Protein AF-A0A357LFA9-F1 (afdb_monomer_lite)

Structure (mmCIF, N/CA/C/O backbone):
data_AF-A0A357LFA9-F1
#
_entry.id   AF-A0A357LFA9-F1
#
loop_
_atom_site.group_PDB
_atom_site.id
_atom_site.type_symbol
_atom_site.label_atom_id
_atom_site.label_alt_id
_atom_site.label_comp_id
_atom_site.label_asym_id
_atom_site.label_entity_id
_atom_site.label_seq_id
_atom_site.pdbx_PDB_ins_code
_atom_site.Cartn_x
_atom_site.Cartn_y
_atom_site.Cartn_z
_atom_site.occupancy
_atom_site.B_iso_or_equiv
_atom_site.auth_seq_id
_atom_site.auth_comp_id
_atom_site.auth_asym_id
_atom_site.auth_atom_id
_atom_site.pdbx_PDB_model_num
ATOM 1 N N . GLY A 1 1 ? 4.732 -9.879 9.038 1.00 62.47 1 GLY A N 1
ATOM 2 C CA . GLY A 1 1 ? 4.439 -10.278 7.643 1.00 62.47 1 GLY A CA 1
ATOM 3 C C . GLY A 1 1 ? 3.066 -9.781 7.216 1.00 62.47 1 GLY A C 1
ATOM 4 O O . GLY A 1 1 ? 2.233 -9.546 8.085 1.00 62.47 1 GLY A O 1
ATOM 5 N N . ALA A 1 2 ? 2.822 -9.632 5.908 1.00 78.44 2 ALA A N 1
ATOM 6 C CA . ALA A 1 2 ? 1.588 -9.054 5.347 1.00 78.44 2 ALA A CA 1
ATOM 7 C C . ALA A 1 2 ? 0.290 -9.745 5.818 1.00 78.44 2 ALA A C 1
ATOM 9 O O . ALA A 1 2 ? -0.738 -9.091 5.946 1.00 78.44 2 ALA A O 1
ATOM 10 N N . TRP A 1 3 ? 0.339 -11.033 6.172 1.00 78.56 3 TRP A N 1
ATOM 11 C CA . TRP A 1 3 ? -0.798 -11.772 6.738 1.00 78.56 3 TRP A CA 1
ATOM 12 C C . TRP A 1 3 ? -1.388 -11.128 8.006 1.00 78.56 3 TRP A C 1
ATOM 14 O O . TRP A 1 3 ? -2.605 -11.083 8.170 1.00 78.56 3 TRP A O 1
ATOM 24 N N . ALA A 1 4 ? -0.554 -10.522 8.861 1.00 81.62 4 ALA A N 1
ATOM 25 C CA . ALA A 1 4 ? -1.033 -9.780 10.030 1.00 81.62 4 ALA A CA 1
ATOM 26 C C . ALA A 1 4 ? -1.928 -8.583 9.637 1.00 81.62 4 ALA A C 1
ATOM 28 O O . ALA A 1 4 ? -2.787 -8.153 10.416 1.00 81.62 4 ALA A O 1
ATOM 29 N N . LEU A 1 5 ? -1.763 -8.068 8.411 1.00 83.12 5 LEU A N 1
ATOM 30 C CA . LEU A 1 5 ? -2.546 -6.963 7.871 1.00 83.12 5 LEU A CA 1
ATOM 31 C C . LEU A 1 5 ? -3.912 -7.366 7.302 1.00 83.12 5 LEU A C 1
ATOM 33 O O . LEU A 1 5 ? -4.864 -6.597 7.413 1.00 83.12 5 LEU A O 1
ATOM 37 N N . TYR A 1 6 ? -4.031 -8.580 6.770 1.00 82.62 6 TYR A N 1
ATOM 38 C CA . TYR A 1 6 ? -5.237 -9.040 6.070 1.00 82.62 6 TYR A CA 1
ATOM 39 C C . TYR A 1 6 ? -5.981 -10.180 6.770 1.00 82.62 6 TYR A C 1
ATOM 41 O O . TYR A 1 6 ? -6.975 -10.666 6.235 1.00 82.62 6 TYR A O 1
ATOM 49 N N . ARG A 1 7 ? -5.530 -10.617 7.954 1.00 86.12 7 ARG A N 1
ATOM 50 C CA . ARG A 1 7 ? -6.195 -11.701 8.688 1.00 86.12 7 ARG A CA 1
ATOM 51 C C . ARG A 1 7 ? -7.685 -11.393 8.937 1.00 86.12 7 ARG A C 1
ATOM 53 O O . ARG A 1 7 ? -8.003 -10.301 9.421 1.00 86.12 7 ARG A O 1
ATOM 60 N N . PRO A 1 8 ? -8.591 -12.347 8.663 1.00 77.56 8 PRO A N 1
ATOM 61 C CA . PRO A 1 8 ? -9.993 -12.221 9.039 1.00 77.56 8 PRO A CA 1
ATOM 62 C C . PRO A 1 8 ? -10.146 -12.228 10.570 1.00 77.56 8 PRO A C 1
ATOM 64 O O . PRO A 1 8 ? -9.311 -12.779 11.291 1.00 77.56 8 PRO A O 1
ATOM 67 N N . GLY A 1 9 ? -11.202 -11.582 11.074 1.00 77.31 9 GLY A N 1
ATOM 68 C CA . GLY A 1 9 ? -11.503 -11.519 12.511 1.00 77.31 9 GLY A CA 1
ATOM 69 C C . GLY A 1 9 ? -10.688 -10.495 13.305 1.00 77.31 9 GLY A C 1
ATOM 70 O O . GLY A 1 9 ? -10.556 -10.627 14.520 1.00 77.31 9 GLY A O 1
ATOM 71 N N . ARG A 1 10 ? -10.112 -9.476 12.653 1.00 77.69 10 ARG A N 1
ATOM 72 C CA . ARG A 1 10 ? -9.462 -8.390 13.390 1.00 77.69 10 ARG A CA 1
ATOM 73 C C . ARG A 1 10 ? -10.517 -7.457 13.993 1.00 77.69 10 ARG A C 1
ATOM 75 O O . ARG A 1 10 ? -11.203 -6.751 13.262 1.00 77.69 10 ARG A O 1
ATOM 82 N N . ALA A 1 11 ? -10.629 -7.456 15.317 1.00 80.69 11 ALA A N 1
ATOM 83 C CA . ALA A 1 11 ? -11.501 -6.559 16.065 1.00 80.69 11 ALA A CA 1
ATOM 84 C C . ALA A 1 11 ? -10.655 -5.516 16.802 1.00 80.69 11 ALA A C 1
ATOM 86 O O . ALA A 1 11 ? -9.658 -5.860 17.438 1.00 80.69 11 ALA A O 1
ATOM 87 N N . CYS A 1 12 ? -11.037 -4.243 16.695 1.00 82.25 12 CYS A N 1
ATOM 88 C CA . CYS A 1 12 ? -10.492 -3.216 17.576 1.00 82.25 12 CYS A CA 1
ATOM 89 C C . CYS A 1 12 ? -11.138 -3.350 18.971 1.00 82.25 12 CYS A C 1
ATOM 91 O O . CYS A 1 12 ? -12.278 -3.814 19.062 1.00 82.25 12 CYS A O 1
ATOM 93 N N . PRO A 1 13 ? -10.424 -2.976 20.047 1.00 86.31 13 PRO A N 1
ATOM 94 C CA . PRO A 1 13 ? -10.952 -3.026 21.411 1.00 86.31 13 PRO A CA 1
ATOM 95 C C . PRO A 1 13 ? -12.210 -2.153 21.573 1.00 86.31 13 PRO A C 1
ATOM 97 O O . PRO A 1 13 ? -12.433 -1.235 20.789 1.00 86.31 13 PRO A O 1
ATOM 100 N N . ALA A 1 14 ? -13.030 -2.449 22.589 1.00 87.56 14 ALA A N 1
ATOM 101 C CA . ALA A 1 14 ? -14.289 -1.736 22.855 1.00 87.56 14 ALA A CA 1
ATOM 102 C C . ALA A 1 14 ? -14.089 -0.299 23.375 1.00 87.56 14 ALA A C 1
ATOM 104 O O . ALA A 1 14 ? -14.992 0.526 23.269 1.00 87.56 14 ALA A O 1
ATOM 105 N N . ASP A 1 15 ? -12.909 -0.006 23.923 1.00 93.12 15 ASP A N 1
ATOM 106 C CA . ASP A 1 15 ? -12.520 1.329 24.368 1.00 93.12 15 ASP A CA 1
ATOM 107 C C . ASP A 1 15 ? -12.404 2.297 23.177 1.00 93.12 15 ASP A C 1
ATOM 109 O O . ASP A 1 15 ? -11.746 1.999 22.176 1.00 93.12 15 ASP A O 1
ATOM 113 N N . ALA A 1 16 ?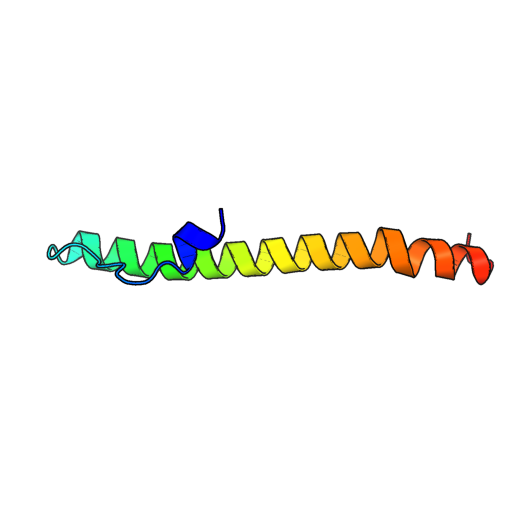 -13.062 3.454 23.275 1.00 86.81 16 ALA A N 1
ATOM 114 C CA . ALA A 1 16 ? -13.227 4.381 22.158 1.00 86.81 16 ALA A CA 1
ATOM 115 C C . ALA A 1 16 ? -11.908 5.023 21.692 1.00 86.81 16 ALA A C 1
ATOM 117 O O . ALA A 1 16 ? -11.716 5.215 20.482 1.00 86.81 16 ALA A O 1
ATOM 118 N N . ASP A 1 17 ? -10.995 5.319 22.618 1.00 91.50 17 ASP A N 1
ATOM 119 C CA . ASP A 1 17 ? -9.720 5.965 22.304 1.00 91.50 17 ASP A CA 1
ATOM 120 C C . ASP A 1 17 ? -8.759 4.957 21.667 1.00 91.50 17 ASP A C 1
ATOM 122 O O . ASP A 1 17 ? -8.161 5.221 20.614 1.00 91.50 17 ASP A O 1
ATOM 126 N N . LEU A 1 18 ? -8.709 3.740 22.216 1.00 88.00 18 LEU A N 1
ATOM 127 C CA . LEU A 1 18 ? -7.929 2.647 21.6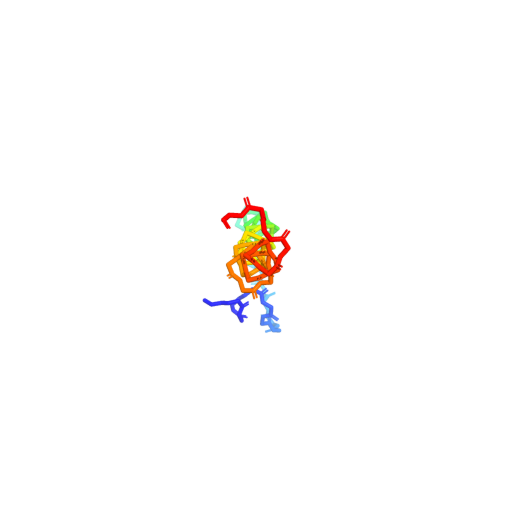33 1.00 88.00 18 LEU A CA 1
ATOM 128 C C . LEU A 1 18 ? -8.485 2.202 20.269 1.00 88.00 18 LEU A C 1
ATOM 130 O O . LEU A 1 18 ? -7.717 1.848 19.368 1.00 88.00 18 LEU A O 1
ATOM 134 N N . ALA A 1 19 ? -9.806 2.252 20.069 1.00 89.62 19 ALA A N 1
ATOM 135 C CA . ALA A 1 19 ? -10.434 1.919 18.794 1.00 89.62 19 ALA A CA 1
ATOM 136 C C . ALA A 1 19 ? -10.073 2.910 17.677 1.00 89.62 19 ALA A C 1
ATOM 138 O O . ALA A 1 19 ? -9.899 2.492 16.527 1.00 89.62 19 ALA A O 1
ATOM 139 N N . ARG A 1 20 ? -9.938 4.207 17.990 1.00 91.31 20 ARG A N 1
ATOM 140 C CA . ARG A 1 20 ? -9.458 5.215 17.028 1.00 91.31 20 ARG A CA 1
ATOM 141 C C . ARG A 1 20 ? -8.012 4.951 16.630 1.00 91.31 20 ARG A C 1
ATOM 143 O O . ARG A 1 20 ? -7.744 4.780 15.441 1.00 91.31 20 ARG A O 1
ATOM 150 N N . ALA A 1 21 ? -7.128 4.788 17.614 1.00 92.00 21 ALA A N 1
ATOM 151 C CA . ALA A 1 21 ? -5.720 4.488 17.363 1.00 92.00 21 ALA A CA 1
ATOM 152 C C . ALA A 1 21 ? -5.540 3.204 16.528 1.00 92.00 21 ALA A C 1
ATOM 154 O O . ALA A 1 21 ? -4.764 3.177 15.575 1.00 92.00 21 ALA A O 1
ATOM 155 N N . CYS A 1 22 ? -6.316 2.157 16.825 1.00 89.81 22 CYS A N 1
ATOM 156 C CA . CYS A 1 22 ? -6.335 0.901 16.071 1.00 89.81 22 CYS A CA 1
ATOM 157 C C . CYS A 1 22 ? -6.710 1.098 14.590 1.00 89.81 22 CYS A C 1
ATOM 159 O O . CYS A 1 22 ? -6.051 0.550 13.700 1.00 89.81 22 CYS A O 1
ATOM 161 N N . LYS A 1 23 ? -7.748 1.895 14.306 1.00 89.75 23 LYS A N 1
ATOM 162 C CA . LYS A 1 23 ? -8.191 2.178 12.930 1.00 89.75 23 LYS A CA 1
ATOM 163 C C . LYS A 1 23 ? -7.163 2.996 12.153 1.00 89.75 23 LYS A C 1
ATOM 165 O O . LYS A 1 23 ? -6.908 2.703 10.982 1.00 89.75 23 LYS A O 1
ATOM 170 N N . ASP A 1 24 ? -6.562 3.988 12.800 1.00 92.38 24 ASP A N 1
ATOM 171 C CA . ASP A 1 24 ? -5.538 4.825 12.176 1.00 92.38 24 ASP A CA 1
ATOM 172 C C . ASP A 1 24 ? -4.268 4.020 11.887 1.00 92.38 24 ASP A C 1
ATOM 174 O O . ASP A 1 24 ? -3.729 4.092 10.777 1.00 92.38 24 ASP A O 1
ATOM 178 N N . ALA A 1 25 ? -3.851 3.172 12.830 1.00 91.88 25 ALA A N 1
ATOM 179 C CA . ALA A 1 25 ? -2.731 2.257 12.651 1.00 91.88 25 ALA A CA 1
ATOM 180 C C . ALA A 1 25 ? -2.971 1.259 11.507 1.00 91.88 25 ALA A C 1
ATOM 182 O O . ALA A 1 25 ? -2.063 1.031 10.709 1.00 91.88 25 ALA A O 1
ATOM 183 N N . ASP A 1 26 ? -4.178 0.694 11.358 1.00 90.56 26 ASP A N 1
ATOM 184 C CA . ASP A 1 26 ? -4.473 -0.194 10.222 1.00 90.56 26 ASP A CA 1
ATOM 185 C C . ASP A 1 26 ? -4.357 0.534 8.879 1.00 90.56 26 ASP A C 1
ATOM 187 O O . ASP A 1 26 ? -3.737 0.026 7.937 1.00 90.56 26 ASP A O 1
ATOM 191 N N . ARG A 1 27 ? -4.910 1.749 8.794 1.00 91.56 27 ARG A N 1
ATOM 192 C CA . ARG A 1 27 ? -4.844 2.562 7.575 1.00 91.56 27 ARG A CA 1
ATOM 193 C C . ARG A 1 27 ? -3.396 2.860 7.194 1.00 91.56 27 ARG A C 1
ATOM 195 O O . ARG A 1 27 ? -3.034 2.719 6.023 1.00 91.56 27 ARG A O 1
ATOM 202 N N . TRP A 1 28 ? -2.570 3.249 8.162 1.00 93.44 28 TRP A N 1
ATOM 203 C CA . TRP A 1 28 ? -1.153 3.521 7.931 1.00 93.44 28 TRP A CA 1
ATOM 204 C C . TRP A 1 28 ? -0.356 2.267 7.593 1.00 93.44 28 TRP A C 1
ATOM 206 O O . TRP A 1 28 ? 0.418 2.293 6.638 1.00 93.44 28 TRP A O 1
ATOM 216 N N . ASN A 1 29 ? -0.596 1.150 8.274 1.00 93.56 29 ASN A N 1
ATOM 217 C CA . ASN A 1 29 ? 0.079 -0.104 7.962 1.00 93.56 29 ASN A CA 1
ATOM 218 C C . ASN A 1 29 ? -0.201 -0.580 6.533 1.00 93.56 29 ASN A C 1
ATOM 220 O O . ASN A 1 29 ? 0.718 -1.022 5.844 1.00 93.56 29 ASN A O 1
ATOM 224 N N . ARG A 1 30 ? -1.449 -0.469 6.060 1.00 91.50 30 ARG A N 1
ATOM 225 C CA . ARG A 1 30 ? -1.791 -0.796 4.666 1.00 91.50 30 ARG A CA 1
ATOM 226 C C . ARG A 1 30 ? -1.059 0.116 3.684 1.00 91.50 30 ARG A C 1
ATOM 228 O O . ARG A 1 30 ? -0.503 -0.380 2.712 1.00 91.50 30 ARG A O 1
ATOM 235 N N . ARG A 1 31 ? -1.008 1.425 3.956 1.00 94.81 31 ARG A N 1
ATOM 236 C CA . ARG A 1 31 ? -0.260 2.388 3.127 1.00 94.81 31 ARG A CA 1
ATOM 237 C C . ARG A 1 31 ? 1.227 2.041 3.061 1.00 94.81 31 ARG A C 1
ATOM 239 O O . ARG A 1 31 ? 1.775 1.978 1.967 1.00 94.81 31 ARG A O 1
ATOM 246 N N . LEU A 1 32 ? 1.857 1.775 4.204 1.00 95.06 32 LEU A N 1
ATOM 247 C CA . LEU A 1 32 ? 3.273 1.406 4.275 1.00 95.06 32 LEU A CA 1
ATOM 248 C C . LEU A 1 32 ? 3.559 0.101 3.536 1.00 95.06 32 LEU A C 1
ATOM 250 O O . LE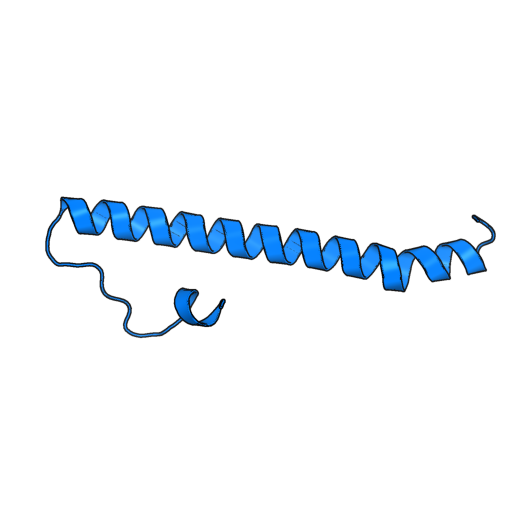U A 1 32 ? 4.542 0.028 2.802 1.00 95.06 32 LEU A O 1
ATOM 254 N N . LEU A 1 33 ? 2.690 -0.905 3.670 1.00 94.00 33 LEU A N 1
ATOM 255 C CA . LEU A 1 33 ? 2.835 -2.151 2.923 1.00 94.00 33 LEU A CA 1
ATOM 256 C C . LEU A 1 33 ? 2.759 -1.905 1.411 1.00 94.00 33 LEU A C 1
ATOM 258 O O . LEU A 1 33 ? 3.590 -2.426 0.671 1.00 94.00 33 LEU A O 1
ATOM 262 N N . THR A 1 34 ? 1.801 -1.096 0.956 1.00 93.69 34 THR A N 1
ATOM 263 C CA . THR A 1 34 ? 1.680 -0.740 -0.463 1.00 93.69 34 THR A CA 1
ATOM 264 C C . THR A 1 34 ? 2.924 -0.012 -0.969 1.00 93.69 34 THR A C 1
ATOM 266 O O . THR A 1 34 ? 3.440 -0.360 -2.027 1.00 93.69 34 THR A O 1
ATOM 269 N N . VAL A 1 35 ? 3.446 0.957 -0.210 1.00 96.69 35 VAL A N 1
ATOM 270 C CA . VAL A 1 35 ? 4.678 1.679 -0.572 1.00 96.69 35 VAL A CA 1
ATOM 271 C C . VAL A 1 35 ? 5.873 0.730 -0.629 1.00 96.69 35 VAL A C 1
ATOM 273 O O . VAL A 1 35 ? 6.639 0.768 -1.588 1.00 96.69 35 VAL A O 1
ATOM 276 N N . ALA A 1 36 ? 6.013 -0.163 0.351 1.00 95.69 36 ALA A N 1
ATOM 277 C CA . ALA A 1 36 ? 7.082 -1.153 0.363 1.00 95.69 36 ALA A CA 1
ATOM 278 C C . ALA A 1 36 ? 7.010 -2.079 -0.861 1.00 95.69 36 ALA A C 1
ATOM 280 O O . ALA A 1 36 ? 8.028 -2.300 -1.513 1.00 95.69 36 ALA A O 1
ATOM 281 N N . LEU A 1 37 ? 5.815 -2.571 -1.210 1.00 95.75 37 LEU A N 1
ATOM 282 C CA . LEU A 1 37 ? 5.601 -3.376 -2.416 1.00 95.75 37 LEU A CA 1
ATOM 283 C C . LEU A 1 37 ? 5.956 -2.607 -3.690 1.00 95.75 37 LEU A C 1
ATOM 285 O O . LEU A 1 37 ? 6.577 -3.179 -4.580 1.00 95.75 37 LEU A O 1
ATOM 289 N N . ALA A 1 38 ? 5.607 -1.322 -3.772 1.00 97.31 38 ALA A N 1
ATOM 290 C CA . ALA A 1 38 ? 5.951 -0.486 -4.918 1.00 97.31 38 ALA A CA 1
ATOM 291 C C . ALA A 1 38 ? 7.470 -0.311 -5.058 1.00 97.31 38 ALA A C 1
ATOM 293 O O . ALA A 1 38 ? 8.003 -0.523 -6.144 1.00 97.31 38 ALA A O 1
ATOM 294 N N . ILE A 1 39 ? 8.175 0.006 -3.967 1.00 97.38 39 ILE A N 1
ATOM 295 C CA . ILE A 1 39 ? 9.641 0.144 -3.967 1.00 97.38 39 ILE A CA 1
ATOM 296 C C . ILE A 1 39 ? 10.299 -1.170 -4.391 1.00 97.38 39 ILE A C 1
ATOM 298 O O . ILE A 1 39 ? 11.149 -1.176 -5.278 1.00 97.38 39 ILE A O 1
ATOM 302 N N . TRP A 1 40 ? 9.884 -2.291 -3.798 1.00 96.56 40 TRP A N 1
ATOM 303 C CA . TRP A 1 40 ? 10.398 -3.609 -4.169 1.00 96.56 40 TRP A CA 1
ATOM 304 C C . TRP A 1 40 ? 10.117 -3.952 -5.630 1.00 96.56 40 TRP A C 1
ATOM 306 O O . TRP A 1 40 ? 11.005 -4.455 -6.316 1.00 96.56 40 TRP A O 1
ATOM 316 N N . GLY A 1 41 ? 8.916 -3.640 -6.116 1.00 97.19 41 GLY A N 1
ATOM 317 C CA . GLY A 1 41 ? 8.544 -3.820 -7.514 1.00 97.19 41 GLY A CA 1
ATOM 318 C C . GLY A 1 41 ? 9.453 -3.022 -8.442 1.00 97.19 41 GLY A C 1
ATOM 319 O O . GLY A 1 41 ? 10.061 -3.601 -9.336 1.00 97.19 41 GLY A O 1
ATOM 320 N N . VAL A 1 42 ? 9.612 -1.718 -8.201 1.00 97.06 42 VAL A N 1
ATOM 321 C CA . VAL A 1 42 ? 10.488 -0.850 -9.006 1.00 97.06 42 VAL A CA 1
ATOM 322 C C . VAL A 1 42 ? 11.925 -1.370 -9.008 1.00 97.06 42 VAL A C 1
ATOM 324 O O . VAL A 1 42 ? 12.512 -1.513 -10.076 1.00 97.06 42 VAL A O 1
ATOM 327 N N . SER A 1 43 ? 12.477 -1.718 -7.845 1.00 95.88 43 SER A N 1
ATOM 328 C CA . SER A 1 43 ? 13.828 -2.282 -7.747 1.00 95.88 43 SER A CA 1
ATOM 329 C C . SER A 1 43 ? 13.976 -3.578 -8.546 1.00 95.88 43 SER A C 1
ATOM 331 O O . SER A 1 43 ? 14.968 -3.753 -9.253 1.00 95.88 43 SER A O 1
ATOM 333 N N . PHE A 1 44 ? 12.979 -4.465 -8.487 1.00 96.38 44 PHE A N 1
ATOM 334 C CA . PHE A 1 44 ? 12.953 -5.692 -9.279 1.00 96.38 44 PHE A CA 1
ATOM 335 C C . PHE A 1 44 ? 12.929 -5.395 -10.785 1.00 96.38 44 PHE A C 1
ATOM 337 O O . PHE A 1 44 ? 13.739 -5.943 -11.532 1.00 96.38 44 PHE A O 1
ATOM 344 N N . PHE A 1 45 ? 12.050 -4.497 -11.237 1.00 96.00 45 PHE A N 1
ATOM 345 C CA . PHE A 1 45 ? 11.967 -4.123 -12.651 1.00 96.00 45 PHE A CA 1
ATOM 346 C C . PHE A 1 45 ? 13.271 -3.517 -13.159 1.00 96.00 45 PHE A C 1
ATOM 348 O O . PHE A 1 45 ? 13.752 -3.899 -14.226 1.00 96.00 45 PHE A O 1
ATOM 355 N N . THR A 1 46 ? 13.873 -2.619 -12.387 1.00 94.12 46 THR A N 1
ATOM 356 C CA . THR A 1 46 ? 15.146 -2.006 -12.758 1.00 94.12 46 THR A CA 1
ATOM 357 C C . THR A 1 46 ? 16.246 -3.061 -12.871 1.00 94.12 46 THR A C 1
ATOM 359 O O . THR A 1 46 ? 16.876 -3.152 -13.920 1.00 94.12 46 THR A O 1
ATOM 362 N N . ALA A 1 47 ? 16.430 -3.903 -11.849 1.00 93.12 47 ALA A N 1
ATOM 363 C CA . ALA A 1 47 ? 17.525 -4.874 -11.806 1.00 93.12 47 ALA A CA 1
ATOM 364 C C . ALA A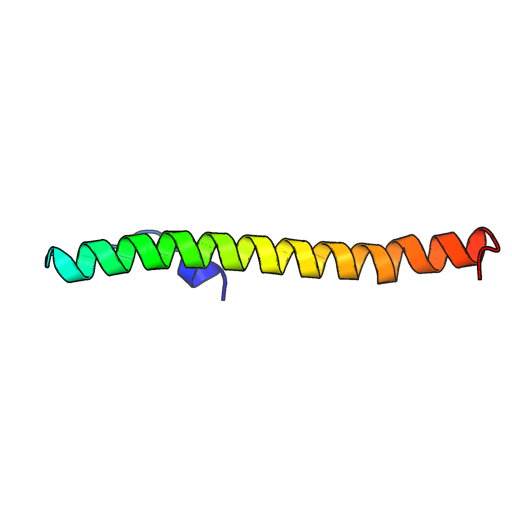 1 47 ? 17.391 -6.008 -12.840 1.00 93.12 47 ALA A C 1
ATOM 366 O O . ALA A 1 47 ? 18.383 -6.405 -13.448 1.00 93.12 47 ALA A O 1
ATOM 367 N N . TYR A 1 48 ? 16.181 -6.539 -13.043 1.00 93.06 48 TYR A N 1
ATOM 368 C CA . TYR A 1 48 ? 15.982 -7.759 -13.839 1.00 93.06 48 TYR A CA 1
ATOM 369 C C . TYR A 1 48 ? 15.412 -7.524 -15.235 1.00 93.06 48 TYR A C 1
ATOM 371 O O . TYR A 1 48 ? 15.576 -8.387 -16.095 1.00 93.06 48 TYR A O 1
ATOM 379 N N . LEU A 1 49 ? 14.738 -6.399 -15.484 1.00 91.50 49 LEU A N 1
ATOM 380 C CA . LEU A 1 49 ? 14.198 -6.093 -16.810 1.00 91.50 49 LEU A CA 1
ATOM 381 C C . LEU A 1 49 ? 15.003 -4.980 -17.470 1.00 91.50 49 LEU A C 1
ATOM 383 O O . LEU A 1 49 ? 15.500 -5.164 -18.580 1.00 91.50 49 LEU A O 1
ATOM 387 N N . LEU A 1 50 ? 15.167 -3.846 -16.789 1.00 92.44 50 LEU A N 1
ATOM 388 C CA . LEU A 1 50 ? 15.756 -2.660 -17.400 1.00 92.44 50 LEU A CA 1
ATOM 389 C C . LEU A 1 50 ? 17.263 -2.811 -17.632 1.00 92.44 50 LEU A C 1
ATOM 391 O O . LEU A 1 50 ? 17.721 -2.545 -18.737 1.00 92.44 50 LEU A O 1
ATOM 395 N N . THR A 1 51 ? 18.026 -3.291 -16.645 1.00 90.19 51 THR A N 1
ATOM 396 C CA . THR A 1 51 ? 19.479 -3.502 -16.778 1.00 90.19 51 THR A CA 1
ATOM 397 C C . THR A 1 51 ? 19.859 -4.413 -17.957 1.00 90.19 51 THR A C 1
ATOM 399 O O . THR A 1 51 ? 20.653 -3.981 -18.795 1.00 90.19 51 THR A O 1
ATOM 402 N N . PRO A 1 52 ? 19.307 -5.634 -18.112 1.00 86.44 52 PRO A N 1
ATOM 403 C CA . PRO A 1 52 ? 19.666 -6.481 -19.250 1.00 86.44 52 PRO A CA 1
ATOM 404 C C . PRO A 1 52 ? 19.154 -5.939 -20.589 1.00 86.44 52 PRO A C 1
ATOM 406 O O . PRO A 1 52 ? 19.810 -6.150 -21.608 1.00 86.44 52 PRO A O 1
ATOM 409 N N . LEU A 1 53 ? 18.008 -5.247 -20.618 1.00 91.19 53 LEU A N 1
ATOM 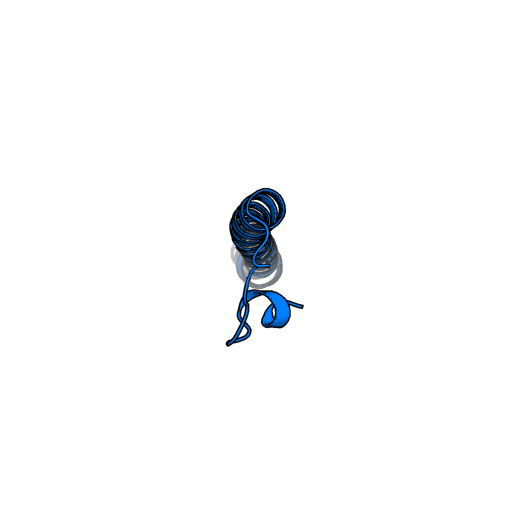410 C CA . LEU A 1 53 ? 17.530 -4.583 -21.836 1.00 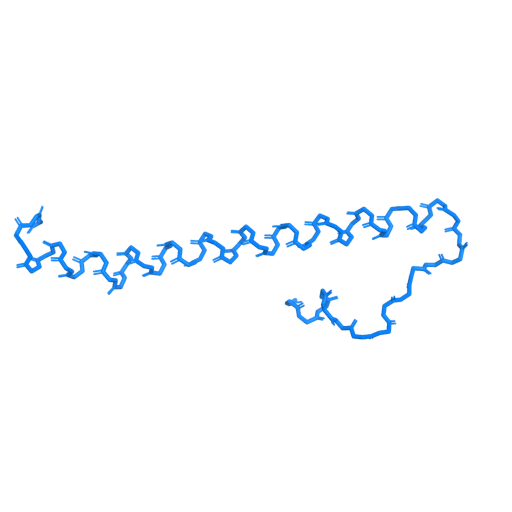91.19 53 LEU A CA 1
ATOM 411 C C . LEU A 1 53 ? 18.466 -3.450 -22.254 1.00 91.19 53 LEU A C 1
ATOM 413 O O . LEU A 1 53 ? 18.845 -3.377 -23.418 1.00 91.19 53 LEU A O 1
ATOM 417 N N . ALA A 1 54 ? 18.875 -2.605 -21.313 1.00 90.50 54 ALA A N 1
ATOM 418 C CA . ALA A 1 54 ? 19.779 -1.497 -21.579 1.00 90.50 54 ALA A CA 1
ATOM 419 C C . ALA A 1 54 ? 21.154 -1.987 -22.059 1.00 90.50 54 ALA A C 1
ATOM 421 O O . ALA A 1 54 ? 21.677 -1.448 -23.031 1.00 90.50 54 ALA A O 1
ATOM 422 N N . PHE A 1 55 ? 21.685 -3.063 -21.464 1.00 92.19 55 PHE A N 1
ATOM 423 C CA . PHE A 1 55 ? 22.906 -3.713 -21.952 1.00 92.19 55 PHE A CA 1
ATOM 424 C C . PHE A 1 55 ? 22.747 -4.233 -23.391 1.00 92.19 55 PHE A C 1
ATOM 426 O O . PHE A 1 55 ? 23.591 -3.977 -24.243 1.00 92.19 55 PHE A O 1
ATOM 433 N N . ARG A 1 56 ? 21.632 -4.912 -23.712 1.00 90.25 56 ARG A N 1
ATOM 434 C CA . ARG A 1 56 ? 21.380 -5.401 -25.085 1.00 90.25 56 ARG A CA 1
ATOM 435 C C . ARG A 1 56 ? 21.203 -4.284 -26.112 1.00 90.25 56 ARG A C 1
ATOM 437 O O . ARG A 1 56 ? 21.516 -4.491 -27.278 1.00 90.25 56 ARG A O 1
ATOM 444 N N . LEU A 1 57 ? 20.666 -3.142 -25.698 1.00 92.69 57 LEU A N 1
ATOM 445 C CA . LEU A 1 57 ? 20.441 -1.983 -26.563 1.00 92.69 57 LEU A CA 1
ATOM 446 C C . LEU A 1 57 ? 21.679 -1.077 -26.683 1.00 92.69 57 LEU A C 1
ATOM 448 O O . LEU A 1 57 ? 21.607 -0.067 -27.375 1.00 92.69 57 LEU A O 1
ATOM 452 N N . GLY A 1 58 ? 22.800 -1.425 -26.035 1.00 86.12 58 GLY A N 1
ATOM 453 C CA . GLY A 1 58 ? 24.048 -0.656 -26.095 1.00 86.12 58 GLY A CA 1
ATOM 454 C C . GLY A 1 58 ? 24.000 0.671 -25.334 1.00 86.12 58 GLY A C 1
ATOM 455 O O . GLY A 1 58 ? 24.737 1.594 -25.666 1.00 86.12 58 GLY A O 1
ATOM 456 N N . PHE A 1 59 ? 23.111 0.790 -24.343 1.00 82.88 59 PHE A N 1
ATOM 457 C CA . PHE A 1 59 ? 23.038 1.962 -23.464 1.00 82.88 59 PHE A CA 1
ATOM 458 C C . PHE A 1 59 ? 24.118 1.963 -22.365 1.00 82.88 59 PHE A C 1
ATOM 460 O O . PHE A 1 59 ? 24.347 3.011 -21.761 1.00 82.88 59 PHE A O 1
ATOM 467 N N . PHE A 1 60 ? 24.751 0.813 -22.105 1.00 69.94 60 PHE A N 1
ATOM 468 C CA . PHE A 1 60 ? 25.830 0.604 -21.132 1.00 69.94 60 PHE A CA 1
ATOM 469 C C . PHE A 1 60 ? 26.997 -0.147 -21.766 1.00 69.94 60 PHE A C 1
ATOM 471 O O . PHE A 1 60 ? 26.722 -0.992 -22.650 1.00 69.94 60 PHE A O 1
#

Sequence (60 aa):
GAWALYRPGRACPADADLARACKDADRWNRRLLTVALAIWGVSFFTAYLLTPLAFRLGFF

pLDDT: mean 89.25, std 7.04, range [62.47, 97.38]

Secondary structure (DSSP, 8-state):
-THHHH-TT----SSHHHHHHHHHHHHHHHHHHHHHHHHHHHHHHIIIIIHHHHHHTT--

Foldseek 3Di:
DCCVLVPPPDDQDPDPVSNVVVVVVSVVVVVVVVVVVVVVVVVCCCPPPVVVVCVVVVVD

Radius of gyration: 19.35 Å; chains: 1; bounding box: 40×18×51 Å